Protein AF-A0A2G5P131-F1 (afdb_monomer)

pLDDT: mean 89.81, std 8.68, range [57.12, 98.31]

Mean predicted aligned error: 5.91 Å

Solvent-accessible surface area (backbone atoms only — not comparable to full-atom values): 4997 Å² total; per-residue (Å²): 112,72,71,58,53,52,50,30,64,73,71,71,51,83,91,83,74,91,53,94,84,53,74,60,56,68,58,55,51,54,48,51,52,53,53,52,52,50,54,55,57,55,60,51,68,81,52,88,69,95,45,69,66,55,46,50,55,48,50,57,51,50,55,54,52,48,43,49,75,41,74,43,94,89,42,89,74,76,36,115

Secondary structure (DSSP, 8-state):
-HHHHHHHHHHT-PPP---TTSTTHHHHHHHHHHHHHHHHHHHHHTS--SSHHHHHHHHHHHHHHHHHHS--TT-TTS--

Organism: NCBI:txid85968

Structure (mmCIF, N/CA/C/O backbone):
data_AF-A0A2G5P131-F1
#
_entry.id   AF-A0A2G5P131-F1
#
loop_
_atom_site.group_PDB
_atom_site.id
_atom_site.type_symbol
_atom_site.label_atom_id
_atom_site.label_alt_id
_atom_site.label_comp_id
_atom_site.label_asym_id
_atom_site.label_entity_id
_atom_site.label_seq_id
_atom_site.pdbx_PDB_ins_code
_atom_site.Cartn_x
_atom_site.Cartn_y
_atom_site.Cartn_z
_atom_site.occupancy
_atom_site.B_iso_or_equiv
_atom_site.auth_seq_id
_atom_site.auth_comp_id
_atom_site.auth_asym_id
_atom_site.auth_atom_id
_atom_site.pdbx_PDB_model_num
ATOM 1 N N . ASN A 1 1 ? 18.648 -15.181 -12.003 1.00 86.44 1 ASN A N 1
ATOM 2 C CA . ASN A 1 1 ? 17.990 -15.916 -10.897 1.00 86.44 1 ASN A CA 1
ATOM 3 C C . ASN A 1 1 ? 17.034 -16.940 -11.504 1.00 86.44 1 ASN A C 1
ATOM 5 O O . ASN A 1 1 ? 16.001 -16.544 -12.024 1.00 86.44 1 ASN A O 1
ATOM 9 N N . ALA A 1 2 ? 17.383 -18.231 -11.498 1.00 92.81 2 ALA A N 1
ATOM 10 C CA . ALA A 1 2 ? 16.612 -19.261 -12.206 1.00 92.81 2 ALA A CA 1
ATOM 11 C C . ALA A 1 2 ? 15.193 -19.466 -11.640 1.00 92.81 2 ALA A C 1
ATOM 13 O O . ALA A 1 2 ? 14.254 -19.657 -12.404 1.00 92.81 2 ALA A O 1
ATOM 14 N N . ARG A 1 3 ? 15.011 -19.358 -10.315 1.00 95.44 3 ARG A N 1
ATOM 15 C CA . ARG A 1 3 ? 13.689 -19.512 -9.678 1.00 95.44 3 ARG A CA 1
ATOM 16 C C . ARG A 1 3 ? 12.726 -18.396 -10.084 1.00 95.44 3 ARG A C 1
ATOM 18 O O . ARG A 1 3 ? 11.552 -18.659 -10.305 1.00 95.44 3 ARG A O 1
ATOM 25 N N . PHE A 1 4 ? 13.238 -17.175 -10.218 1.00 92.75 4 PHE A N 1
ATOM 26 C CA . PHE A 1 4 ? 12.455 -16.035 -10.692 1.00 92.75 4 PHE A CA 1
ATOM 27 C C . PHE A 1 4 ? 12.023 -16.206 -12.156 1.00 92.75 4 PHE A C 1
ATOM 29 O O . PHE A 1 4 ? 10.854 -16.029 -12.464 1.00 92.75 4 PHE A O 1
ATOM 36 N N . ALA A 1 5 ? 12.925 -16.653 -13.038 1.00 93.88 5 ALA A N 1
ATOM 37 C CA . ALA A 1 5 ? 12.589 -16.900 -14.444 1.00 9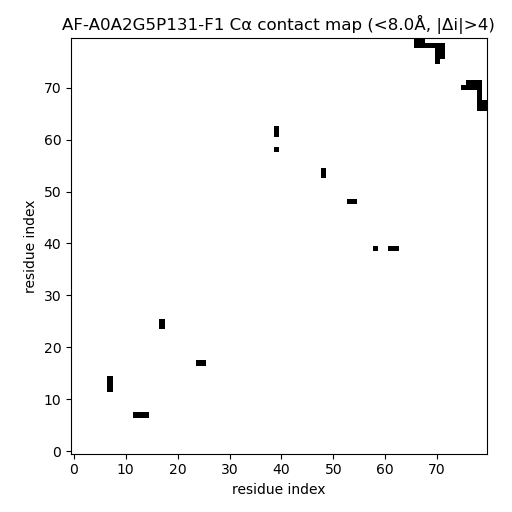3.88 5 ALA A CA 1
ATOM 38 C C . ALA A 1 5 ? 11.513 -17.991 -14.615 1.00 93.88 5 ALA A C 1
ATOM 40 O O . ALA A 1 5 ? 10.606 -17.841 -15.428 1.00 93.88 5 ALA A O 1
ATOM 41 N N . VAL A 1 6 ? 11.571 -19.060 -13.810 1.00 96.31 6 VAL A N 1
ATOM 42 C CA . VAL A 1 6 ? 10.532 -20.106 -13.793 1.00 96.31 6 VAL A CA 1
ATOM 43 C C . VAL A 1 6 ? 9.180 -19.543 -13.346 1.00 96.31 6 VAL A C 1
ATOM 45 O O . VAL A 1 6 ? 8.161 -19.886 -13.935 1.00 96.31 6 VAL A O 1
ATOM 48 N N . MET A 1 7 ? 9.158 -18.661 -12.343 1.00 95.62 7 MET A N 1
ATOM 49 C CA . MET A 1 7 ? 7.933 -17.988 -11.899 1.00 95.62 7 MET A CA 1
ATOM 50 C C . MET A 1 7 ? 7.330 -17.121 -13.013 1.00 95.62 7 MET A C 1
ATOM 52 O O . MET A 1 7 ? 6.137 -17.237 -13.280 1.00 95.62 7 MET A O 1
ATOM 56 N N . CYS A 1 8 ? 8.145 -16.309 -13.692 1.00 96.69 8 CYS A N 1
ATOM 57 C CA . CYS A 1 8 ? 7.707 -15.492 -14.827 1.00 96.69 8 CYS A CA 1
ATOM 58 C C . CYS A 1 8 ? 7.133 -16.350 -15.962 1.00 96.69 8 CYS A C 1
ATOM 60 O O . CYS A 1 8 ? 6.057 -16.052 -16.470 1.00 96.69 8 CYS A O 1
ATOM 62 N N . ALA A 1 9 ? 7.793 -17.463 -16.301 1.00 94.81 9 ALA A N 1
ATOM 63 C CA . ALA A 1 9 ? 7.306 -18.397 -17.315 1.00 94.81 9 ALA A CA 1
ATOM 64 C C . ALA A 1 9 ? 6.011 -19.115 -16.895 1.00 94.81 9 ALA A C 1
ATOM 66 O O . ALA A 1 9 ? 5.147 -19.354 -17.731 1.00 94.81 9 ALA A O 1
ATOM 67 N N . HIS A 1 10 ? 5.854 -19.449 -15.611 1.00 95.81 10 HIS A N 1
ATOM 68 C CA . HIS A 1 10 ? 4.650 -20.105 -15.099 1.00 95.81 10 HIS A CA 1
ATOM 69 C C . HIS A 1 10 ? 3.426 -19.181 -15.119 1.00 95.81 10 HIS A C 1
ATOM 71 O O . HIS A 1 10 ? 2.345 -19.609 -15.511 1.00 95.81 10 HIS A O 1
ATOM 77 N N . TYR A 1 11 ? 3.605 -17.917 -14.724 1.00 95.81 11 TYR A N 1
ATOM 78 C CA . TYR A 1 11 ? 2.539 -16.909 -14.702 1.00 95.81 11 TYR A CA 1
ATOM 79 C C . TYR A 1 11 ? 2.449 -16.077 -15.992 1.00 95.81 11 TYR A C 1
ATOM 81 O O . TYR A 1 11 ? 1.639 -15.158 -16.061 1.00 95.81 11 TYR A O 1
ATOM 89 N N . LEU A 1 12 ? 3.255 -16.409 -17.006 1.00 95.69 12 LEU A N 1
ATOM 90 C CA . LEU A 1 12 ? 3.243 -15.817 -18.347 1.00 95.69 12 LEU A CA 1
ATOM 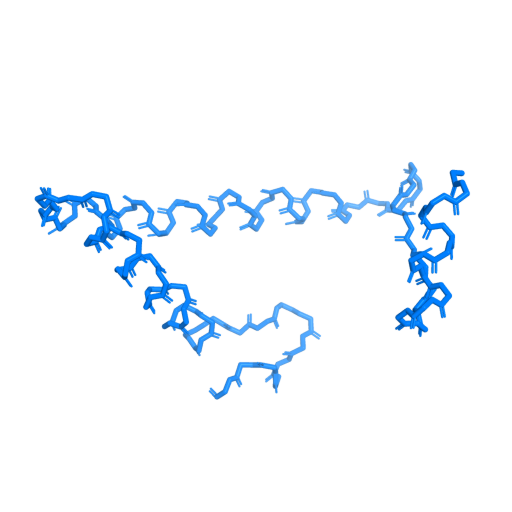91 C C . LEU A 1 12 ? 3.341 -14.281 -18.360 1.00 95.69 12 LEU A C 1
ATOM 93 O O . LEU A 1 12 ? 2.617 -13.617 -19.099 1.00 95.69 12 LEU A O 1
ATOM 97 N N . PHE A 1 13 ? 4.252 -13.712 -17.569 1.00 93.12 13 PHE A N 1
ATOM 98 C CA . PHE A 1 13 ? 4.551 -12.277 -17.610 1.00 93.12 13 PHE A CA 1
ATOM 99 C C . PHE A 1 13 ? 6.043 -12.024 -17.836 1.00 93.12 13 PHE A C 1
ATOM 101 O O . PHE A 1 13 ? 6.889 -12.809 -17.400 1.00 93.12 13 PHE A O 1
ATOM 108 N N . ASP A 1 14 ? 6.354 -10.908 -18.497 1.00 93.81 14 ASP A N 1
ATOM 109 C CA . ASP A 1 14 ? 7.725 -10.447 -18.715 1.00 93.81 14 ASP A CA 1
ATOM 110 C C . ASP A 1 14 ? 8.097 -9.411 -17.640 1.00 93.81 14 ASP A C 1
ATOM 112 O O . ASP A 1 14 ? 7.375 -8.422 -17.475 1.00 93.81 14 ASP A O 1
ATOM 116 N N . PRO A 1 15 ? 9.144 -9.643 -16.831 1.00 90.00 15 PRO A N 1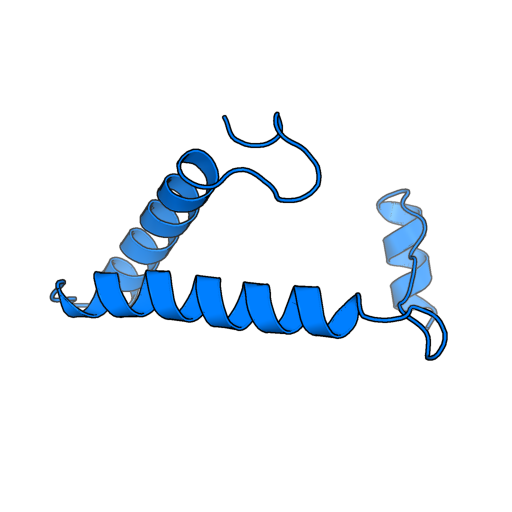
ATOM 117 C CA . PRO A 1 15 ? 9.521 -8.718 -15.774 1.00 90.00 15 PRO A CA 1
ATOM 118 C C . PRO A 1 15 ? 10.266 -7.502 -16.336 1.00 90.00 15 PRO A C 1
ATOM 120 O O . PRO A 1 15 ? 11.357 -7.640 -16.886 1.00 90.00 15 PRO A O 1
ATOM 123 N N . ASP A 1 16 ? 9.731 -6.308 -16.088 1.00 87.06 16 ASP A N 1
ATOM 124 C CA . ASP A 1 16 ? 10.435 -5.047 -16.325 1.00 87.06 16 ASP A CA 1
ATOM 125 C C . ASP A 1 16 ? 10.978 -4.478 -15.004 1.00 87.06 16 ASP A C 1
ATOM 127 O O . ASP A 1 16 ? 10.272 -4.417 -13.993 1.00 87.06 16 ASP A O 1
ATOM 131 N N . PHE A 1 17 ? 12.256 -4.099 -14.993 1.00 84.38 17 PHE A N 1
ATOM 132 C CA . PHE A 1 17 ? 12.943 -3.601 -13.803 1.00 84.38 17 PHE A CA 1
ATOM 133 C C . PHE A 1 17 ? 13.378 -2.152 -14.006 1.00 84.38 17 PHE A C 1
ATOM 135 O O . PHE A 1 17 ? 14.093 -1.836 -14.958 1.00 84.38 17 PHE A O 1
ATOM 142 N N . CYS A 1 18 ? 13.052 -1.288 -13.039 1.00 81.31 18 CYS A N 1
ATOM 143 C CA . CYS A 1 18 ? 13.546 0.086 -13.034 1.00 81.31 18 CYS A CA 1
ATOM 144 C C . CYS A 1 18 ? 15.086 0.103 -13.092 1.00 81.31 18 CYS A C 1
ATOM 146 O O . CYS A 1 18 ? 15.764 -0.619 -12.354 1.00 81.31 18 CYS A O 1
ATOM 148 N N . ASN A 1 19 ? 15.648 0.973 -13.930 1.00 81.25 19 ASN A N 1
ATOM 149 C CA . ASN A 1 19 ? 17.091 1.175 -14.069 1.00 81.25 19 ASN A CA 1
ATOM 150 C C . ASN A 1 19 ? 17.476 2.635 -13.763 1.00 81.25 19 ASN A C 1
ATOM 152 O O . ASN A 1 19 ? 16.614 3.481 -13.546 1.00 81.25 19 ASN A O 1
ATOM 156 N N . VAL A 1 20 ? 18.777 2.952 -13.733 1.00 75.88 20 VAL A N 1
ATOM 157 C CA . VAL A 1 20 ? 19.265 4.309 -13.393 1.00 75.88 20 VAL A CA 1
ATOM 158 C C . VAL A 1 20 ? 18.744 5.383 -14.363 1.00 75.88 20 VAL A C 1
ATOM 160 O O . VAL A 1 20 ? 18.582 6.533 -13.967 1.00 75.88 20 VAL A O 1
ATOM 163 N N . ALA A 1 21 ? 18.446 5.017 -15.613 1.00 74.88 21 ALA A N 1
ATOM 164 C CA . ALA A 1 21 ? 17.890 5.914 -16.622 1.00 74.88 21 ALA A CA 1
ATOM 165 C C . ALA A 1 21 ? 16.350 5.993 -16.602 1.00 74.88 21 ALA A C 1
ATOM 167 O O . ALA A 1 21 ? 15.792 6.830 -17.308 1.00 74.88 21 ALA A O 1
ATOM 168 N N . ALA A 1 22 ? 15.658 5.204 -15.768 1.00 71.56 22 ALA A N 1
ATOM 169 C CA . ALA A 1 22 ? 14.192 5.177 -15.644 1.00 71.56 22 ALA A CA 1
ATOM 170 C C . ALA A 1 22 ? 13.599 6.422 -14.938 1.00 71.56 22 ALA A C 1
ATOM 172 O O . ALA A 1 22 ? 12.477 6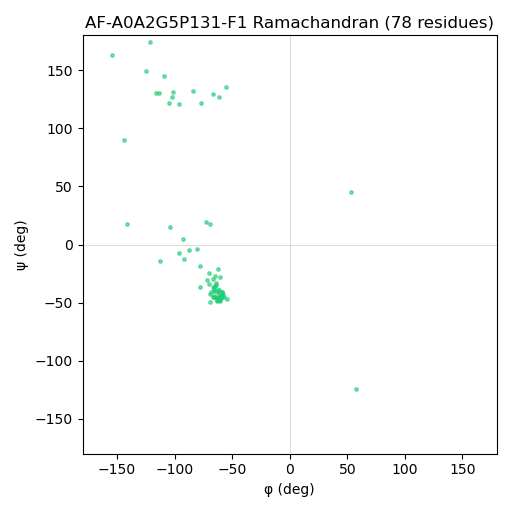.415 -14.431 1.00 71.56 22 ALA A O 1
ATOM 173 N N . GLY A 1 23 ? 14.360 7.519 -14.885 1.00 79.94 23 GLY A N 1
ATOM 174 C CA . GLY A 1 23 ? 13.908 8.810 -14.386 1.00 79.94 23 GLY A CA 1
ATOM 175 C C . GLY A 1 23 ? 13.388 8.750 -12.948 1.00 79.94 23 GLY A C 1
ATOM 176 O O . GLY A 1 23 ? 14.098 8.342 -12.030 1.00 79.94 23 GLY A O 1
ATOM 177 N N . TRP A 1 24 ? 12.150 9.208 -12.745 1.00 83.50 24 TRP A N 1
ATOM 178 C CA . TRP A 1 24 ? 11.558 9.399 -11.416 1.00 83.50 24 TRP A CA 1
ATOM 179 C C . TRP A 1 24 ? 10.531 8.325 -11.015 1.00 83.50 24 TRP A C 1
ATOM 181 O O . TRP A 1 24 ? 9.813 8.500 -10.033 1.00 83.50 24 TRP A O 1
ATOM 191 N N . GLU A 1 25 ? 10.477 7.189 -11.716 1.00 85.00 25 GLU A N 1
ATOM 192 C CA . GLU A 1 25 ? 9.539 6.096 -11.406 1.00 85.00 25 GLU A CA 1
ATOM 193 C C . GLU A 1 25 ? 9.640 5.625 -9.953 1.00 85.00 25 GLU A C 1
ATOM 195 O O . GLU A 1 25 ? 8.637 5.540 -9.243 1.00 85.00 25 GLU A O 1
ATOM 200 N N . LYS A 1 26 ? 10.870 5.403 -9.472 1.00 86.12 26 LYS A N 1
ATOM 201 C CA . LYS A 1 26 ? 11.117 4.987 -8.086 1.00 86.12 26 LYS A CA 1
ATOM 202 C C . LYS A 1 26 ? 10.570 6.000 -7.079 1.00 86.12 26 LYS A C 1
ATOM 204 O O . LYS A 1 26 ? 9.970 5.601 -6.088 1.00 86.12 26 LYS A O 1
ATOM 209 N N . GLY A 1 27 ? 10.727 7.296 -7.346 1.00 88.81 27 GLY A N 1
ATOM 210 C CA . GLY A 1 27 ? 10.234 8.341 -6.448 1.00 88.81 27 GLY A CA 1
ATOM 211 C C . GLY A 1 27 ? 8.708 8.434 -6.420 1.00 88.81 27 GLY A C 1
ATOM 212 O O . GLY A 1 27 ? 8.132 8.677 -5.361 1.00 88.81 27 GLY A O 1
ATOM 213 N N . ILE A 1 28 ? 8.043 8.172 -7.549 1.00 87.44 28 ILE A N 1
ATOM 214 C CA . ILE A 1 28 ? 6.579 8.054 -7.606 1.00 87.44 28 ILE A CA 1
ATOM 215 C C . ILE A 1 28 ? 6.115 6.880 -6.735 1.00 87.44 28 ILE A C 1
ATOM 217 O O . ILE A 1 28 ? 5.218 7.045 -5.907 1.00 87.44 28 ILE A O 1
ATOM 221 N N . VAL A 1 29 ? 6.750 5.712 -6.879 1.00 87.69 29 VAL A N 1
ATOM 222 C CA . VAL A 1 29 ? 6.428 4.519 -6.079 1.00 87.69 29 VAL A CA 1
ATOM 223 C C . VAL A 1 29 ? 6.641 4.785 -4.587 1.00 87.69 29 VAL A C 1
ATOM 225 O O . VAL A 1 29 ? 5.742 4.533 -3.787 1.00 87.69 29 VAL A O 1
ATOM 228 N N . GLU A 1 30 ? 7.788 5.342 -4.200 1.00 92.88 30 GLU A N 1
ATOM 229 C CA . GLU A 1 30 ? 8.109 5.655 -2.801 1.00 92.88 30 GLU A CA 1
ATOM 230 C C . GLU A 1 30 ? 7.108 6.632 -2.180 1.00 92.88 30 GLU A C 1
ATOM 232 O O . GLU A 1 30 ? 6.633 6.404 -1.063 1.00 92.88 30 GLU A O 1
ATOM 237 N N . LYS A 1 31 ? 6.733 7.681 -2.921 1.00 91.62 31 LYS A N 1
ATOM 238 C CA . LYS A 1 31 ? 5.722 8.640 -2.475 1.00 91.62 31 LYS A CA 1
ATOM 239 C C . LYS A 1 31 ? 4.360 7.972 -2.289 1.00 91.62 31 LYS A C 1
ATOM 241 O O . LYS A 1 31 ? 3.748 8.133 -1.237 1.00 91.62 31 LYS A O 1
ATOM 246 N N . ASN A 1 32 ? 3.912 7.169 -3.254 1.00 89.06 32 ASN A N 1
ATOM 247 C CA . ASN A 1 32 ? 2.633 6.461 -3.163 1.00 89.06 32 ASN A CA 1
ATOM 248 C C . ASN A 1 32 ? 2.590 5.491 -1.973 1.00 89.06 32 ASN A C 1
ATOM 250 O O . ASN A 1 32 ? 1.567 5.399 -1.290 1.00 89.06 32 ASN A O 1
ATOM 254 N N . VAL A 1 33 ? 3.697 4.796 -1.686 1.00 91.75 33 VAL A N 1
ATOM 255 C CA . VAL A 1 33 ? 3.821 3.934 -0.500 1.00 91.75 33 VAL A CA 1
ATOM 256 C C . VAL A 1 33 ? 3.703 4.759 0.781 1.00 91.75 33 VAL A C 1
ATOM 258 O O . VAL A 1 33 ? 2.964 4.379 1.694 1.00 91.75 33 VAL A O 1
ATOM 261 N N . GLN A 1 34 ? 4.399 5.895 0.857 1.00 94.56 34 GLN A N 1
ATOM 262 C CA . GLN A 1 34 ? 4.338 6.786 2.013 1.00 94.56 34 GLN A CA 1
ATOM 263 C C . GLN A 1 34 ? 2.920 7.333 2.239 1.00 94.56 34 GLN A C 1
ATOM 265 O O . GLN A 1 34 ? 2.424 7.273 3.369 1.00 94.56 34 GLN A O 1
ATOM 270 N N . ASP A 1 35 ? 2.263 7.813 1.183 1.00 93.00 35 ASP A N 1
ATOM 271 C CA . ASP A 1 35 ? 0.918 8.391 1.238 1.00 93.00 35 ASP A CA 1
ATOM 272 C C . ASP A 1 35 ? -0.132 7.338 1.624 1.00 93.00 35 ASP A C 1
ATOM 274 O O . ASP A 1 35 ? -0.937 7.568 2.531 1.00 93.00 35 ASP A O 1
ATOM 278 N N . SER A 1 36 ? -0.074 6.148 1.016 1.00 92.25 36 SER A N 1
ATOM 279 C CA . SER A 1 36 ? -0.986 5.035 1.322 1.00 92.25 36 SER A CA 1
ATOM 280 C C . SER A 1 36 ? -0.857 4.588 2.775 1.00 92.25 36 SER A C 1
ATOM 282 O O . SER A 1 36 ? -1.854 4.461 3.487 1.00 92.25 36 SER A O 1
ATOM 284 N N . ARG A 1 37 ? 0.386 4.413 3.249 1.00 94.38 37 ARG A N 1
ATOM 285 C CA . ARG A 1 37 ? 0.661 4.042 4.639 1.00 94.38 37 ARG A CA 1
ATOM 286 C C . ARG A 1 37 ? 0.121 5.099 5.594 1.00 94.38 37 ARG A C 1
ATOM 288 O O . ARG A 1 37 ? -0.539 4.758 6.570 1.00 94.38 37 ARG A O 1
ATOM 295 N N . ARG A 1 38 ? 0.386 6.379 5.319 1.00 95.38 38 ARG A N 1
ATOM 296 C CA . ARG A 1 38 ? -0.093 7.480 6.160 1.00 95.38 38 ARG A CA 1
ATOM 297 C C . ARG A 1 38 ? -1.617 7.488 6.249 1.00 95.38 38 ARG A C 1
ATOM 299 O O . ARG A 1 38 ? -2.133 7.638 7.348 1.00 95.38 38 ARG A O 1
ATOM 306 N N . ARG A 1 39 ? -2.322 7.304 5.130 1.00 94.06 39 ARG A N 1
ATOM 307 C CA . ARG A 1 39 ? -3.790 7.311 5.103 1.00 94.06 39 ARG A CA 1
ATOM 308 C C . ARG A 1 39 ? -4.383 6.176 5.945 1.00 94.06 39 ARG A C 1
ATOM 310 O O . ARG A 1 39 ? -5.198 6.447 6.813 1.00 94.06 39 ARG A O 1
ATOM 317 N N . ILE A 1 40 ? -3.902 4.942 5.770 1.00 96.00 40 ILE A N 1
ATOM 318 C CA . ILE A 1 40 ? -4.385 3.786 6.549 1.00 96.00 40 ILE A CA 1
ATOM 319 C C . ILE A 1 40 ? -4.131 3.972 8.049 1.00 96.00 40 ILE A C 1
ATOM 321 O O . ILE A 1 40 ? -5.028 3.756 8.855 1.00 96.00 40 ILE A O 1
ATOM 325 N N . TRP A 1 41 ? -2.919 4.365 8.449 1.00 95.56 41 TRP A N 1
ATOM 326 C CA . TRP A 1 41 ? -2.581 4.424 9.876 1.00 95.56 41 TRP A CA 1
ATOM 327 C C . TRP A 1 41 ? -3.134 5.644 10.606 1.00 95.56 41 TRP A C 1
ATOM 329 O O . TRP A 1 41 ? -3.174 5.613 11.832 1.00 95.56 41 TRP A O 1
ATOM 339 N N . LEU A 1 42 ? -3.531 6.705 9.898 1.00 95.56 42 LEU A N 1
ATOM 340 C CA . LEU A 1 42 ? -4.300 7.788 10.510 1.00 95.56 42 LEU A CA 1
ATOM 341 C C . LEU A 1 42 ? -5.703 7.295 10.867 1.00 95.56 42 LEU A C 1
ATOM 343 O O . LEU A 1 42 ? -6.084 7.391 12.024 1.00 95.56 42 LEU A O 1
ATOM 347 N N . ASP A 1 43 ? -6.405 6.654 9.932 1.00 95.12 43 ASP A N 1
ATOM 348 C CA . ASP A 1 43 ? -7.754 6.130 10.189 1.00 95.12 43 ASP A CA 1
ATOM 349 C C . ASP A 1 43 ? -7.749 5.018 11.256 1.00 95.12 43 ASP A C 1
ATOM 351 O O . ASP A 1 43 ? -8.677 4.884 12.050 1.00 95.12 43 ASP A O 1
ATOM 355 N N . ALA A 1 44 ? -6.675 4.222 11.308 1.00 96.38 44 ALA A N 1
ATOM 356 C CA . ALA A 1 44 ? -6.514 3.182 12.320 1.00 96.38 44 ALA A CA 1
ATOM 357 C C . ALA A 1 44 ? -6.398 3.753 13.745 1.00 96.38 44 ALA A C 1
ATOM 359 O O . ALA A 1 44 ? -6.742 3.056 14.694 1.00 96.38 44 ALA A O 1
ATOM 360 N N . GLN A 1 45 ? -5.904 4.989 13.912 1.00 95.06 45 GLN A N 1
ATOM 361 C CA . GLN A 1 45 ? -5.770 5.627 15.233 1.00 95.06 45 GLN A CA 1
ATOM 362 C C . GLN A 1 45 ? -7.122 5.989 15.850 1.00 95.06 45 GLN A C 1
ATOM 364 O O . GLN A 1 45 ? -7.224 6.046 17.074 1.00 95.06 45 GLN A O 1
ATOM 369 N N . ASP A 1 46 ? -8.150 6.183 15.023 1.00 95.38 46 ASP A N 1
ATOM 370 C CA . ASP A 1 46 ? -9.514 6.471 15.476 1.00 95.38 46 ASP A CA 1
ATOM 371 C C . ASP A 1 46 ? -10.269 5.202 15.912 1.00 95.38 46 ASP A C 1
ATOM 373 O O . ASP A 1 46 ? -11.399 5.271 16.399 1.00 95.38 46 ASP A O 1
ATOM 377 N N . CYS A 1 47 ? -9.647 4.030 15.757 1.00 95.31 47 CYS A N 1
ATOM 378 C CA . CYS A 1 47 ? -10.216 2.734 16.098 1.00 95.31 47 CYS A CA 1
ATOM 379 C C . CYS A 1 47 ? -9.526 2.142 17.337 1.00 95.31 47 CYS A C 1
ATOM 381 O O . CYS A 1 47 ? -8.315 2.262 17.523 1.00 95.31 47 CYS A O 1
ATOM 383 N N . GLN A 1 48 ? -10.288 1.437 18.174 1.00 96.44 48 GLN A N 1
ATOM 384 C CA . GLN A 1 48 ? -9.732 0.579 19.219 1.00 96.44 48 GLN A CA 1
ATOM 385 C C . GLN A 1 48 ? -9.804 -0.870 18.755 1.00 96.44 48 GLN A C 1
ATOM 387 O O . GLN A 1 48 ? -10.872 -1.340 18.382 1.00 96.44 48 GLN A O 1
ATOM 392 N N . PHE A 1 49 ? -8.669 -1.565 18.792 1.00 97.38 49 PHE A N 1
ATOM 393 C CA . PHE A 1 49 ? -8.582 -2.978 18.440 1.00 97.38 49 PHE A CA 1
ATOM 394 C C . PHE A 1 49 ? -8.238 -3.789 19.684 1.00 97.38 49 PHE A C 1
ATOM 396 O O . PHE A 1 49 ? -7.280 -3.481 20.397 1.00 97.38 49 PHE A O 1
ATOM 403 N N . HIS A 1 50 ? -8.992 -4.851 19.926 1.00 96.88 50 HIS A N 1
ATOM 404 C CA . HIS A 1 50 ? -8.791 -5.764 21.046 1.00 96.88 50 HIS A CA 1
ATOM 405 C C . HIS A 1 50 ? -7.984 -7.007 20.653 1.00 96.88 50 HIS A C 1
ATOM 407 O O . HIS A 1 50 ? -7.599 -7.796 21.516 1.00 96.88 50 HIS A O 1
ATOM 413 N N . SER A 1 51 ? -7.700 -7.188 19.359 1.00 98.06 51 SER A N 1
ATOM 414 C CA . SER A 1 51 ? -6.861 -8.275 18.852 1.00 98.06 51 SER A CA 1
ATOM 415 C C . SER 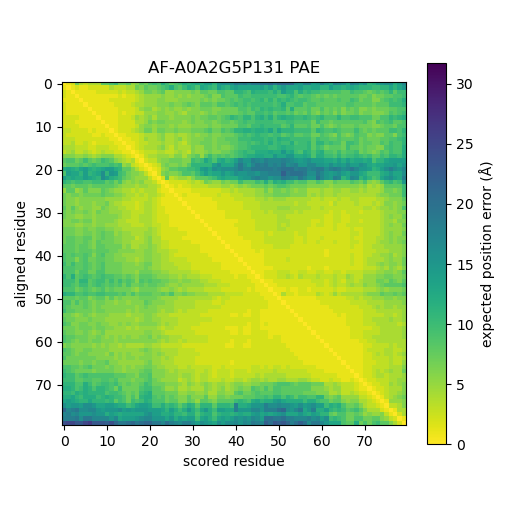A 1 51 ? -6.200 -7.931 17.514 1.00 98.06 51 SER A C 1
ATOM 417 O O . SER A 1 51 ? -6.639 -7.044 16.781 1.00 98.06 51 SER A O 1
ATOM 419 N N . PHE A 1 52 ? -5.160 -8.688 17.157 1.00 97.94 52 PHE A N 1
ATOM 420 C CA . PHE A 1 52 ? -4.566 -8.605 15.820 1.00 97.94 52 PHE A CA 1
ATOM 421 C C . PHE A 1 52 ? -5.512 -9.093 14.720 1.00 97.94 52 PHE A C 1
ATOM 423 O O . PHE A 1 52 ? -5.421 -8.620 13.592 1.00 97.94 52 PHE A O 1
ATOM 430 N N . GLU A 1 53 ? -6.412 -10.026 15.027 1.00 98.31 53 GLU A N 1
ATOM 431 C CA . GLU A 1 53 ? -7.414 -10.501 14.072 1.00 98.31 53 GLU A CA 1
ATOM 432 C C . GLU A 1 53 ? -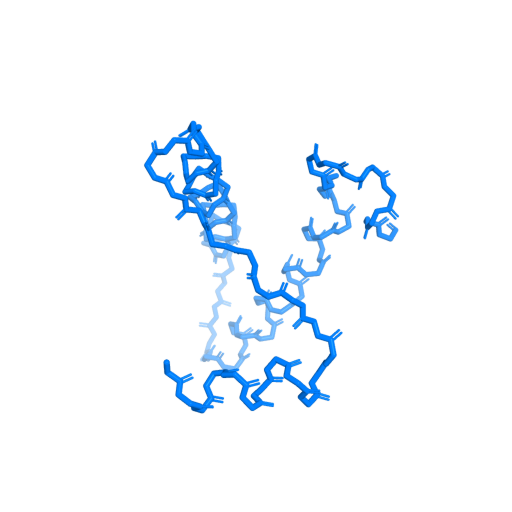8.366 -9.370 13.671 1.00 98.31 53 GLU A C 1
ATOM 434 O O . GLU A 1 53 ? -8.584 -9.139 12.483 1.00 98.31 53 GLU A O 1
ATOM 439 N N . GLU A 1 54 ? -8.841 -8.605 14.654 1.00 98.06 54 GLU A N 1
ATOM 440 C CA . GLU A 1 54 ? -9.698 -7.440 14.436 1.00 98.06 54 GLU A CA 1
ATOM 441 C C . GLU A 1 54 ? -8.988 -6.356 13.613 1.00 98.06 54 GLU A C 1
ATOM 443 O O . GLU A 1 54 ? -9.538 -5.871 12.623 1.00 98.06 54 GLU A O 1
ATOM 448 N N . LEU A 1 55 ? -7.731 -6.043 13.952 1.00 97.62 55 LEU A N 1
ATOM 449 C CA . LEU A 1 55 ? -6.912 -5.116 13.168 1.00 97.62 55 LEU A CA 1
ATOM 450 C C . LEU A 1 55 ? -6.737 -5.601 11.720 1.00 97.62 55 LEU A C 1
ATOM 452 O O . LEU A 1 55 ? -6.885 -4.815 10.788 1.00 97.62 55 LEU A O 1
ATOM 456 N N . ASN A 1 56 ? -6.445 -6.885 11.501 1.00 97.88 56 ASN A N 1
ATOM 457 C CA . ASN A 1 56 ? -6.257 -7.439 10.157 1.00 97.88 56 ASN A CA 1
ATOM 458 C C . ASN A 1 56 ? -7.552 -7.414 9.333 1.00 97.88 56 ASN A C 1
ATOM 460 O O . ASN A 1 56 ? -7.518 -7.088 8.142 1.00 97.88 56 ASN A O 1
ATOM 464 N N . ALA A 1 57 ? -8.693 -7.723 9.957 1.00 98.06 57 ALA A N 1
ATOM 465 C CA . ALA A 1 57 ? -10.000 -7.628 9.316 1.00 98.06 57 ALA A CA 1
ATOM 466 C C . ALA A 1 57 ? -10.303 -6.180 8.900 1.00 98.06 57 ALA A C 1
ATOM 468 O O . ALA A 1 57 ? -10.702 -5.940 7.755 1.00 98.06 57 ALA A O 1
ATOM 469 N N . TRP A 1 58 ? -10.036 -5.220 9.791 1.00 97.94 58 TRP A N 1
ATOM 470 C CA . TRP A 1 58 ? -10.186 -3.794 9.514 1.00 97.94 58 TRP A CA 1
ATOM 471 C C . TRP A 1 58 ? -9.252 -3.320 8.394 1.00 97.94 58 TRP A C 1
ATOM 473 O O . TRP A 1 58 ? -9.716 -2.703 7.437 1.00 97.94 58 TRP A O 1
ATOM 483 N N . LEU A 1 59 ? -7.963 -3.682 8.435 1.00 97.25 59 LEU A N 1
ATOM 484 C CA . LEU A 1 59 ? -6.983 -3.341 7.396 1.00 97.25 59 LEU A CA 1
ATOM 485 C C . LEU A 1 59 ? -7.433 -3.846 6.022 1.00 97.25 59 LEU A C 1
ATOM 487 O O . LEU A 1 59 ? -7.401 -3.102 5.044 1.00 97.25 59 LEU A O 1
ATOM 491 N N . GLY A 1 60 ? -7.902 -5.094 5.945 1.00 96.44 60 GLY A N 1
ATOM 492 C CA . GLY A 1 60 ? -8.399 -5.671 4.699 1.00 96.44 60 GLY A CA 1
ATOM 493 C C . GLY A 1 60 ? -9.607 -4.916 4.137 1.00 96.44 60 GLY A C 1
ATOM 494 O O . GLY A 1 60 ? -9.675 -4.678 2.930 1.00 96.44 60 GLY A O 1
ATOM 495 N N . GLN A 1 61 ? -10.551 -4.522 4.996 1.00 97.00 61 GLN A N 1
ATOM 496 C CA . GLN A 1 61 ? -11.705 -3.717 4.587 1.00 97.00 61 GLN A CA 1
ATOM 497 C C . GLN A 1 61 ? -11.284 -2.311 4.150 1.00 97.00 61 GLN A C 1
ATOM 499 O O . GLN A 1 61 ? -11.704 -1.860 3.083 1.00 97.00 61 GLN A O 1
ATOM 504 N N . ARG A 1 62 ? -10.409 -1.644 4.913 1.00 96.38 62 ARG A N 1
ATOM 505 C CA . ARG A 1 62 ? -9.970 -0.282 4.602 1.00 96.38 62 ARG A CA 1
ATOM 506 C C . ARG A 1 62 ? -9.160 -0.217 3.311 1.00 96.38 62 ARG A C 1
ATOM 508 O O . ARG A 1 62 ? -9.387 0.690 2.519 1.00 96.38 62 ARG A O 1
ATOM 515 N N . CYS A 1 63 ? -8.293 -1.195 3.041 1.00 94.56 63 CYS A N 1
ATOM 516 C CA . CYS A 1 63 ? -7.573 -1.289 1.767 1.00 94.56 63 CYS A CA 1
ATOM 517 C C . CYS A 1 63 ? -8.524 -1.369 0.563 1.00 94.56 63 CYS A C 1
ATOM 519 O O . CYS A 1 63 ? -8.298 -0.683 -0.429 1.00 94.56 63 CYS A O 1
ATOM 521 N N . ARG A 1 64 ? -9.601 -2.163 0.654 1.00 93.50 64 ARG A N 1
ATOM 522 C CA . ARG A 1 64 ? -10.612 -2.253 -0.415 1.00 93.50 64 ARG A CA 1
ATOM 523 C C . ARG A 1 64 ? -11.416 -0.963 -0.565 1.00 93.50 64 ARG A C 1
ATOM 525 O O . ARG A 1 64 ? -11.643 -0.528 -1.684 1.00 93.50 64 ARG A O 1
ATOM 532 N N . ALA A 1 65 ? -11.798 -0.325 0.541 1.00 93.94 65 ALA A N 1
ATOM 533 C CA . ALA A 1 65 ? -12.471 0.973 0.487 1.00 93.94 65 ALA A CA 1
ATOM 534 C C . ALA A 1 65 ? -11.592 2.030 -0.205 1.00 93.94 65 ALA A C 1
ATOM 536 O O . ALA A 1 65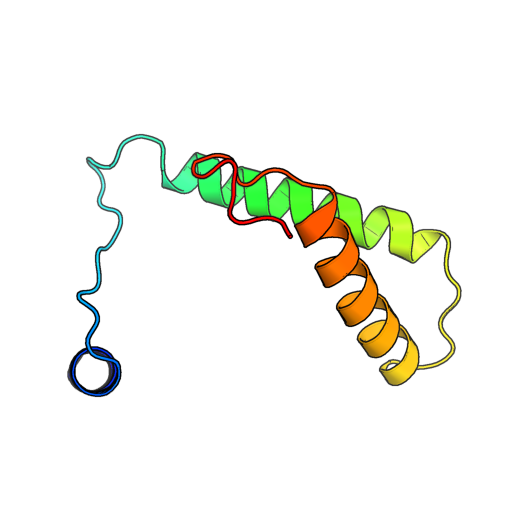 ? -12.046 2.710 -1.119 1.00 93.94 65 ALA A O 1
ATOM 537 N N . LEU A 1 66 ? -10.306 2.099 0.157 1.00 92.31 66 LEU A N 1
ATOM 538 C CA . LEU A 1 66 ? -9.350 3.008 -0.475 1.00 92.31 66 LEU A CA 1
ATOM 539 C C . LEU A 1 66 ? -9.118 2.700 -1.958 1.00 92.31 66 LEU A C 1
ATOM 541 O O . LEU A 1 66 ? -8.922 3.631 -2.728 1.00 92.31 66 LEU A O 1
ATOM 545 N N . TRP A 1 67 ? -9.147 1.432 -2.375 1.00 88.94 67 TRP A N 1
ATOM 546 C CA . TRP A 1 67 ? -9.062 1.071 -3.795 1.00 88.94 67 TRP A CA 1
ATOM 547 C C . TRP A 1 67 ? -10.194 1.700 -4.620 1.00 88.94 67 TRP A C 1
ATOM 549 O O . TRP A 1 67 ? -9.946 2.226 -5.704 1.00 88.94 67 TRP A O 1
ATOM 559 N N . ASN A 1 68 ? -11.411 1.715 -4.072 1.00 89.69 68 ASN A N 1
ATOM 560 C CA . ASN A 1 68 ? -12.581 2.291 -4.738 1.00 89.69 68 ASN A CA 1
ATOM 561 C C . ASN A 1 68 ? -12.598 3.82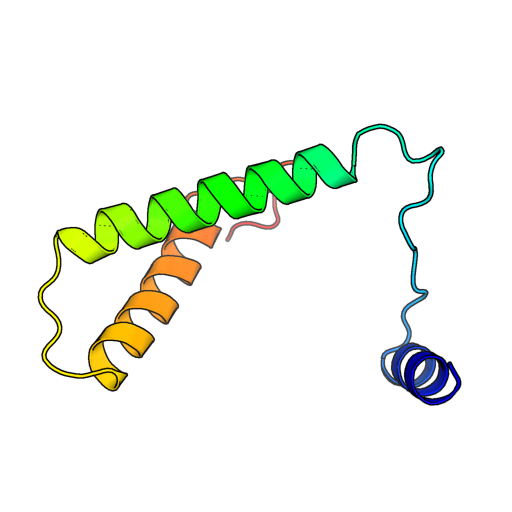8 -4.653 1.00 89.69 68 ASN A C 1
ATOM 563 O O . ASN A 1 68 ? -12.998 4.503 -5.594 1.00 89.69 68 ASN A O 1
ATOM 567 N N . GLU A 1 69 ? -12.147 4.403 -3.534 1.00 90.69 69 GLU A N 1
ATOM 568 C CA . GLU A 1 69 ? -12.091 5.861 -3.341 1.00 90.69 69 GLU A CA 1
ATOM 569 C C . GLU A 1 69 ? -10.994 6.537 -4.182 1.00 90.69 69 GLU A C 1
ATOM 571 O O . GLU A 1 69 ? -11.109 7.714 -4.532 1.00 90.69 69 GLU A O 1
ATOM 576 N N . LEU A 1 70 ? -9.894 5.830 -4.461 1.00 88.38 70 LEU A N 1
ATOM 577 C CA . LEU A 1 70 ? -8.710 6.400 -5.095 1.00 88.38 70 LEU A CA 1
ATOM 578 C C . LEU A 1 70 ? -8.609 5.986 -6.551 1.00 88.38 70 LEU A C 1
ATOM 580 O O . LEU A 1 70 ? -8.455 4.815 -6.875 1.00 88.38 70 LEU A O 1
ATOM 584 N N . THR A 1 71 ? -8.585 6.980 -7.431 1.00 83.12 71 THR A N 1
ATOM 585 C CA . THR A 1 71 ? -8.322 6.759 -8.849 1.00 83.12 71 THR A CA 1
ATOM 586 C C . THR A 1 71 ? -6.886 6.291 -9.053 1.00 83.12 71 THR A C 1
ATOM 588 O O . THR A 1 71 ? -5.940 6.943 -8.597 1.00 83.12 71 THR A O 1
ATOM 591 N N . HIS A 1 72 ? -6.707 5.193 -9.788 1.00 81.12 72 HIS A N 1
ATOM 592 C CA . HIS A 1 72 ? -5.371 4.748 -10.161 1.00 81.12 72 HIS A CA 1
ATOM 593 C C . HIS A 1 72 ? -4.673 5.828 -11.015 1.00 81.12 72 HIS A C 1
ATOM 595 O O . HIS A 1 72 ? -5.219 6.242 -12.043 1.00 81.12 72 HIS A O 1
ATOM 60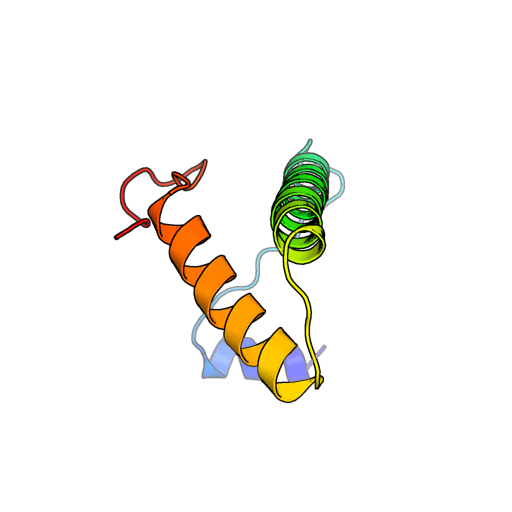1 N N . PRO A 1 73 ? -3.451 6.267 -10.651 1.00 76.00 73 PRO A N 1
ATOM 602 C CA . PRO A 1 73 ? -2.810 7.449 -11.237 1.00 76.00 73 PRO A CA 1
ATOM 603 C C . PRO A 1 73 ? -2.535 7.335 -12.742 1.00 76.00 73 PRO A C 1
ATOM 605 O O . PRO A 1 73 ? -2.367 8.348 -13.412 1.00 76.00 73 PRO A O 1
ATOM 608 N N . GLN A 1 74 ? -2.478 6.113 -13.271 1.00 77.44 74 GLN A N 1
ATOM 609 C CA . GLN A 1 74 ? -2.196 5.837 -14.685 1.00 77.44 74 GLN A CA 1
ATOM 610 C C . GLN A 1 74 ? -3.395 5.245 -15.444 1.00 77.44 74 GLN A C 1
ATOM 612 O O . GLN A 1 74 ? -3.380 5.222 -16.669 1.00 77.44 74 GLN A O 1
ATOM 617 N N . TYR A 1 75 ? -4.431 4.767 -14.743 1.00 77.75 75 TYR A N 1
ATOM 618 C CA . TYR A 1 75 ? -5.519 3.993 -15.355 1.00 77.75 75 TYR A CA 1
ATOM 619 C C . TYR A 1 75 ? -6.854 4.326 -14.685 1.00 77.75 75 TYR A C 1
ATOM 621 O O . TYR A 1 75 ? -7.270 3.676 -13.732 1.00 77.75 75 TYR A O 1
ATOM 629 N N . SER A 1 76 ? -7.557 5.329 -15.200 1.00 70.25 76 SER A N 1
ATOM 630 C CA . SER A 1 76 ? -8.772 5.896 -14.595 1.00 70.25 76 SER A CA 1
ATOM 631 C C . SER A 1 76 ? -10.022 4.990 -14.596 1.00 70.25 76 SER A C 1
ATOM 633 O O . SER A 1 76 ? -11.122 5.498 -14.429 1.00 70.25 76 SER A O 1
ATOM 635 N N . GLY A 1 77 ? -9.880 3.675 -14.793 1.00 72.44 77 GLY A N 1
ATOM 636 C CA . GLY A 1 77 ? -10.981 2.698 -14.812 1.00 72.44 77 GLY A CA 1
ATOM 637 C C . GLY A 1 77 ? -10.645 1.355 -14.155 1.00 72.44 77 GLY A C 1
ATOM 638 O O . GLY A 1 77 ? -11.305 0.366 -14.442 1.00 72.44 77 GLY A O 1
ATOM 639 N N . LEU A 1 78 ? -9.582 1.303 -13.342 1.00 71.69 78 LEU A N 1
ATOM 640 C CA . LEU A 1 78 ? -9.224 0.117 -12.546 1.00 71.69 78 LEU A CA 1
ATOM 641 C C . LEU A 1 78 ? -9.827 0.124 -11.132 1.00 71.69 78 LEU A C 1
ATOM 643 O O . LEU A 1 78 ? -9.769 -0.895 -10.448 1.00 71.69 78 LEU A O 1
ATOM 647 N N . SER A 1 79 ? -10.369 1.257 -10.693 1.00 66.81 79 SER A N 1
ATOM 648 C CA . SER A 1 79 ? -11.167 1.354 -9.470 1.00 66.81 79 SER A CA 1
ATOM 649 C C . SER A 1 79 ? -12.607 0.958 -9.817 1.00 66.81 79 SER A C 1
ATOM 651 O O . SER A 1 79 ? -13.108 1.428 -10.842 1.00 66.81 79 SER A O 1
ATOM 653 N N . ASP A 1 80 ? -13.216 0.073 -9.018 1.00 57.12 80 ASP A N 1
ATOM 654 C CA . ASP A 1 80 ? -14.593 -0.420 -9.222 1.00 57.12 80 ASP A CA 1
ATOM 655 C C . ASP A 1 80 ? -15.648 0.700 -9.146 1.00 57.12 80 ASP A C 1
ATOM 657 O O . ASP A 1 80 ? -15.480 1.628 -8.316 1.00 57.12 80 ASP A O 1
#

Sequence (80 aa):
NARFAVMCAHYLFDPDFCNVAAGWEKGIVEKNVQDSRRRIWLDAQDCQFHSFEELNAWLGQRCRALWNELTHPQYSGLSD

Radius of gyration: 17.22 Å; Cα contacts (8 Å, |Δi|>4): 23; chains: 1; bounding box: 34×30×40 Å

Foldseek 3Di:
DVVVVVVCVVVVHDDDDDDPPNPCPVVVVVVVVVVVVVVLVVVCVVDDDPDPVRVVVSSVVVVLVCLQVDQDPVHRPSRD